Protein AF-A0A2R4FSY0-F1 (afdb_monomer_lite)

pLDDT: mean 80.64, std 17.47, range [39.16, 98.25]

Structure (mmCIF, N/CA/C/O backbone):
data_AF-A0A2R4FSY0-F1
#
_entry.id   AF-A0A2R4FSY0-F1
#
loop_
_atom_site.group_PDB
_atom_site.id
_atom_site.type_symbol
_atom_site.label_atom_id
_atom_site.label_alt_id
_atom_site.label_comp_id
_atom_site.label_asym_id
_atom_site.label_entity_id
_atom_site.label_seq_id
_atom_site.pdbx_PDB_ins_code
_atom_site.Cartn_x
_atom_site.Cartn_y
_atom_site.Cartn_z
_atom_site.occupancy
_atom_site.B_iso_or_equiv
_atom_site.auth_seq_id
_atom_site.auth_comp_id
_atom_site.auth_asym_id
_atom_site.auth_atom_id
_atom_site.pdbx_PDB_model_num
ATOM 1 N N . MET A 1 1 ? -9.316 -20.403 19.868 1.00 51.50 1 MET A N 1
ATOM 2 C CA . MET A 1 1 ? -9.671 -18.994 20.136 1.00 51.50 1 MET A CA 1
ATOM 3 C C . MET A 1 1 ? -9.634 -18.260 18.802 1.00 51.50 1 MET A C 1
ATOM 5 O O . MET A 1 1 ? -8.550 -18.055 18.275 1.00 51.50 1 MET A O 1
ATOM 9 N N . GLU A 1 2 ? -10.788 -17.990 18.186 1.00 66.62 2 GLU A N 1
ATOM 10 C CA . GLU A 1 2 ? -10.846 -17.254 16.913 1.00 66.62 2 GLU A CA 1
ATOM 11 C C . GLU A 1 2 ? -10.572 -15.769 17.168 1.00 66.62 2 GLU A C 1
ATOM 13 O O . GLU A 1 2 ? -11.320 -15.108 17.889 1.00 66.62 2 GLU A O 1
ATOM 18 N N . LEU A 1 3 ? -9.510 -15.226 16.573 1.00 72.50 3 LEU A N 1
ATOM 19 C CA . LEU A 1 3 ? -9.280 -13.784 16.545 1.00 72.50 3 LEU A CA 1
ATOM 20 C C . LEU A 1 3 ? -10.263 -13.151 15.556 1.00 72.50 3 LEU A C 1
ATOM 22 O O . LEU A 1 3 ? -10.005 -13.094 14.354 1.00 72.50 3 LEU A O 1
ATOM 26 N N . ARG A 1 4 ? -11.405 -12.678 16.059 1.00 86.44 4 ARG A N 1
ATOM 27 C CA . ARG A 1 4 ? -12.353 -11.897 15.259 1.00 86.44 4 ARG A CA 1
ATOM 28 C C . ARG A 1 4 ? -11.906 -10.444 15.232 1.00 86.44 4 ARG A C 1
ATOM 30 O O . ARG A 1 4 ? -11.964 -9.747 16.241 1.00 86.44 4 ARG A O 1
ATOM 37 N N . LEU A 1 5 ? -11.444 -10.001 14.068 1.00 89.19 5 LEU A N 1
ATOM 38 C CA . LEU A 1 5 ? -11.130 -8.596 13.840 1.00 89.19 5 LEU A CA 1
ATOM 39 C C . LEU A 1 5 ? -12.424 -7.780 13.818 1.00 89.19 5 LEU A C 1
ATOM 41 O O . LEU A 1 5 ? -13.391 -8.147 13.150 1.00 89.19 5 LEU A O 1
ATOM 45 N N . THR A 1 6 ? -12.431 -6.645 14.511 1.00 94.50 6 THR A N 1
ATOM 46 C CA . THR A 1 6 ? -13.508 -5.663 14.360 1.00 94.50 6 THR A CA 1
ATOM 47 C C . THR A 1 6 ? -13.439 -5.015 12.971 1.00 94.50 6 THR A C 1
ATOM 49 O O . THR A 1 6 ? -12.356 -4.941 12.380 1.00 94.50 6 THR A O 1
ATOM 52 N N . PRO A 1 7 ? -14.545 -4.463 12.442 1.00 93.50 7 PRO A N 1
ATOM 53 C CA . PRO A 1 7 ? -14.526 -3.762 11.156 1.00 93.50 7 PRO A CA 1
ATOM 54 C C . PRO A 1 7 ? -13.479 -2.639 11.082 1.00 93.50 7 PRO A C 1
ATOM 56 O O . PRO A 1 7 ? -12.833 -2.450 10.052 1.00 93.50 7 PRO A O 1
ATOM 59 N N . VAL A 1 8 ? -13.244 -1.927 12.191 1.00 92.69 8 VAL A N 1
ATOM 60 C CA . VAL A 1 8 ? -12.203 -0.890 12.280 1.00 92.69 8 VAL A CA 1
ATOM 61 C C . VAL A 1 8 ? -10.803 -1.496 12.179 1.00 92.69 8 VAL A C 1
ATOM 63 O O . VAL A 1 8 ? -9.956 -0.955 11.471 1.00 92.69 8 VAL A O 1
ATOM 66 N N . GLN A 1 9 ? -10.554 -2.628 12.840 1.00 93.75 9 GLN A N 1
ATOM 67 C CA . GLN A 1 9 ? -9.272 -3.329 12.739 1.00 93.75 9 GLN A CA 1
ATOM 68 C C . GLN A 1 9 ? -9.025 -3.845 11.317 1.00 93.75 9 GLN A C 1
ATOM 70 O O . GLN A 1 9 ? -7.916 -3.689 10.805 1.00 93.75 9 GLN A O 1
ATOM 75 N N . VAL A 1 10 ? -10.056 -4.381 10.653 1.00 94.50 10 VAL A N 1
ATOM 76 C CA . VAL A 1 10 ? -9.986 -4.774 9.237 1.00 94.50 10 VAL A CA 1
ATOM 77 C C . VAL A 1 10 ? -9.660 -3.562 8.364 1.00 94.50 10 VAL A C 1
ATOM 79 O O . VAL A 1 10 ? -8.681 -3.600 7.622 1.00 94.50 10 VAL A O 1
ATOM 82 N N . ARG A 1 11 ? -10.399 -2.452 8.500 1.00 93.62 11 ARG A N 1
ATOM 83 C CA . ARG A 1 11 ? -10.162 -1.216 7.732 1.00 93.62 11 ARG A CA 1
ATOM 84 C C . ARG A 1 11 ? -8.739 -0.688 7.913 1.00 93.62 11 ARG A C 1
ATOM 86 O O . ARG A 1 11 ? -8.084 -0.357 6.927 1.00 93.62 11 ARG A O 1
ATOM 93 N N . ASN A 1 12 ? -8.248 -0.627 9.150 1.00 94.25 12 ASN A N 1
A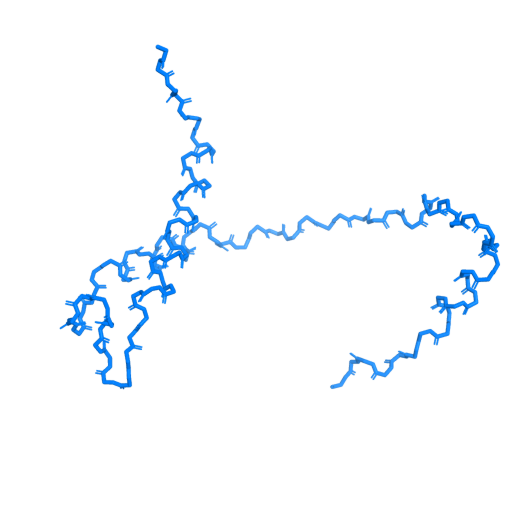TOM 94 C CA . ASN A 1 12 ? -6.895 -0.154 9.446 1.00 94.25 12 ASN A CA 1
ATOM 95 C C . ASN A 1 12 ? -5.838 -1.063 8.816 1.00 94.25 12 ASN A C 1
ATOM 97 O O . ASN A 1 12 ? -4.882 -0.576 8.215 1.00 94.25 12 ASN A O 1
ATOM 101 N N . ARG A 1 13 ? -6.030 -2.382 8.895 1.00 95.88 13 ARG A N 1
ATOM 102 C CA . ARG A 1 13 ? -5.114 -3.339 8.273 1.00 95.88 13 ARG A CA 1
ATOM 103 C C . ARG A 1 13 ? -5.120 -3.225 6.750 1.00 95.88 13 ARG A C 1
ATOM 105 O O . ARG A 1 13 ? -4.049 -3.228 6.156 1.00 95.88 13 ARG A O 1
ATOM 112 N N . LEU A 1 14 ? -6.286 -3.038 6.134 1.00 96.38 14 LEU A N 1
ATOM 113 C CA . LEU A 1 14 ? -6.407 -2.803 4.694 1.00 96.38 14 LEU A CA 1
ATOM 114 C C . LEU A 1 14 ? -5.712 -1.507 4.253 1.00 96.38 14 LEU A C 1
ATOM 116 O O . LEU A 1 14 ? -5.047 -1.511 3.224 1.00 96.38 14 LEU A O 1
ATOM 120 N N . ILE A 1 15 ? -5.789 -0.422 5.036 1.00 96.62 15 ILE A N 1
ATOM 121 C CA . ILE A 1 15 ? -5.049 0.826 4.753 1.00 96.62 15 ILE A CA 1
ATOM 122 C C . ILE A 1 15 ? -3.539 0.574 4.747 1.00 96.62 15 ILE A C 1
ATOM 124 O O . ILE A 1 15 ? -2.846 0.994 3.822 1.00 96.62 15 ILE A O 1
ATOM 128 N N . LEU A 1 16 ? -3.027 -0.135 5.755 1.00 97.31 16 LEU A N 1
ATOM 129 C CA . LEU A 1 16 ? -1.599 -0.447 5.846 1.00 97.31 16 LEU A CA 1
ATOM 130 C C . LEU A 1 16 ? -1.133 -1.327 4.682 1.00 97.31 16 LEU A C 1
ATOM 132 O O . LEU A 1 16 ? -0.099 -1.047 4.079 1.00 97.31 16 LEU A O 1
ATOM 136 N N . VAL A 1 17 ? -1.914 -2.353 4.336 1.00 98.00 17 VAL A N 1
ATOM 137 C CA . VAL A 1 17 ? -1.624 -3.231 3.194 1.00 98.00 17 VAL A CA 1
ATOM 138 C C . VAL A 1 17 ? -1.654 -2.449 1.882 1.00 98.00 17 VAL A C 1
ATOM 140 O O . VAL A 1 17 ? -0.725 -2.571 1.093 1.00 98.00 17 VAL A O 1
ATOM 143 N N . ALA A 1 18 ? -2.657 -1.597 1.659 1.00 98.06 18 ALA 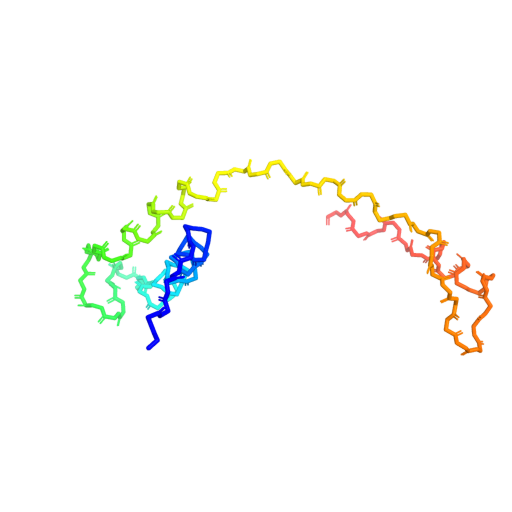A N 1
ATOM 144 C CA . ALA A 1 18 ? -2.747 -0.799 0.440 1.00 98.06 18 ALA A CA 1
ATOM 145 C C . ALA A 1 18 ? -1.555 0.160 0.292 1.00 98.06 18 ALA A C 1
ATOM 147 O O . ALA A 1 18 ? -0.954 0.230 -0.777 1.00 98.06 18 ALA A O 1
ATOM 148 N N . ARG A 1 19 ? -1.141 0.839 1.371 1.00 98.00 19 ARG A N 1
ATOM 149 C CA . ARG A 1 19 ? 0.070 1.682 1.363 1.00 98.00 19 ARG A CA 1
ATOM 150 C C . ARG A 1 19 ? 1.323 0.880 1.033 1.00 98.00 19 ARG A C 1
ATOM 152 O O . ARG A 1 19 ? 2.154 1.341 0.254 1.00 98.00 19 ARG A O 1
ATOM 159 N N . ARG A 1 20 ? 1.444 -0.326 1.593 1.00 98.25 20 ARG A N 1
ATOM 160 C CA . ARG A 1 20 ? 2.568 -1.217 1.306 1.00 98.25 20 ARG A CA 1
ATOM 161 C C . ARG A 1 20 ? 2.594 -1.634 -0.163 1.00 98.25 20 ARG A C 1
ATOM 163 O O . ARG A 1 20 ? 3.637 -1.518 -0.791 1.00 98.25 20 ARG A O 1
ATOM 170 N N . ILE A 1 21 ? 1.445 -2.019 -0.721 1.00 98.06 21 ILE A N 1
ATOM 171 C CA . ILE A 1 21 ? 1.314 -2.350 -2.145 1.00 98.06 21 ILE A CA 1
ATOM 172 C C . ILE A 1 21 ? 1.724 -1.157 -3.011 1.00 98.06 21 ILE A C 1
ATOM 174 O O . ILE A 1 21 ? 2.497 -1.337 -3.940 1.00 98.06 21 ILE A O 1
ATOM 178 N N . VAL A 1 22 ? 1.274 0.064 -2.702 1.00 97.69 22 VAL A N 1
ATOM 179 C CA . VAL A 1 22 ? 1.668 1.259 -3.472 1.00 97.69 22 VAL A CA 1
ATOM 180 C C . VAL A 1 22 ? 3.181 1.479 -3.458 1.00 97.69 22 VAL A C 1
ATOM 182 O O . VAL A 1 22 ? 3.749 1.798 -4.500 1.00 97.69 22 VAL A O 1
ATOM 185 N N . ALA A 1 23 ? 3.827 1.302 -2.305 1.00 96.69 23 ALA A N 1
ATOM 186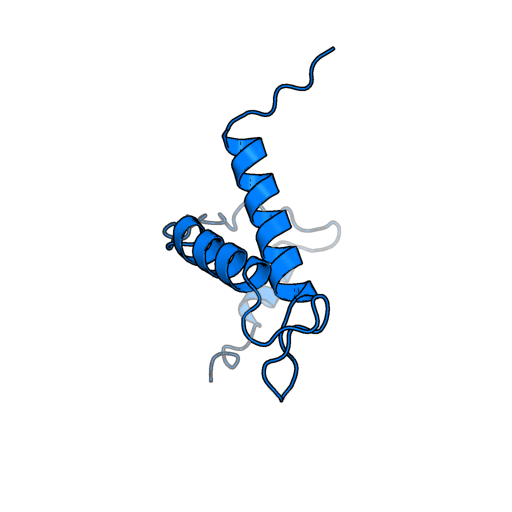 C CA . ALA A 1 23 ? 5.271 1.469 -2.178 1.00 96.69 23 ALA A CA 1
ATOM 187 C C . ALA A 1 23 ? 6.048 0.382 -2.939 1.00 96.69 23 ALA A C 1
ATOM 189 O O . ALA A 1 23 ? 6.945 0.692 -3.726 1.00 96.69 23 ALA A O 1
ATOM 190 N N . ASP A 1 24 ? 5.678 -0.881 -2.733 1.00 97.19 24 ASP A N 1
ATOM 191 C CA . ASP A 1 24 ? 6.397 -2.022 -3.297 1.00 97.19 24 ASP A CA 1
ATOM 192 C C . ASP A 1 24 ? 6.158 -2.118 -4.816 1.00 97.19 24 ASP A C 1
ATOM 194 O O . ASP A 1 24 ? 7.099 -2.306 -5.582 1.00 97.19 24 ASP A O 1
ATOM 198 N N . HIS A 1 25 ? 4.922 -1.902 -5.280 1.00 97.62 25 HIS A N 1
ATOM 199 C CA . HIS A 1 25 ? 4.533 -2.061 -6.686 1.00 97.62 25 HIS A CA 1
ATOM 200 C C . HIS A 1 25 ? 4.740 -0.809 -7.545 1.00 97.62 25 HIS A C 1
ATOM 202 O O . HIS A 1 25 ? 4.330 -0.819 -8.706 1.00 97.62 25 HIS A O 1
ATOM 208 N N . ALA A 1 26 ? 5.348 0.258 -7.016 1.00 93.75 26 ALA A N 1
ATOM 209 C CA . ALA A 1 26 ? 5.597 1.479 -7.778 1.00 93.75 26 ALA A CA 1
ATOM 210 C C . ALA A 1 26 ? 6.317 1.171 -9.102 1.00 93.75 26 ALA A C 1
ATOM 212 O O . ALA A 1 26 ? 7.329 0.459 -9.110 1.00 93.75 26 ALA A O 1
ATOM 213 N N . SER A 1 27 ? 5.759 1.698 -10.194 1.00 93.19 27 SER A N 1
ATOM 214 C CA . SER A 1 27 ? 6.290 1.520 -11.543 1.00 93.19 27 SER A CA 1
ATOM 215 C C . SER A 1 27 ? 7.682 2.133 -11.700 1.00 93.19 27 SER A C 1
ATOM 217 O O . SER A 1 27 ? 8.014 3.107 -11.022 1.00 93.19 27 SER A O 1
ATOM 219 N N . ASP A 1 28 ? 8.479 1.556 -12.593 1.00 92.38 28 ASP A N 1
ATOM 220 C CA . ASP A 1 28 ? 9.715 2.152 -13.098 1.00 92.38 28 ASP A CA 1
ATOM 221 C C . ASP A 1 28 ? 9.442 3.286 -14.107 1.00 92.38 28 ASP A C 1
ATOM 223 O O . ASP A 1 28 ? 8.303 3.743 -14.266 1.00 92.38 28 ASP A O 1
ATOM 227 N N . ALA A 1 29 ? 10.503 3.783 -14.749 1.00 91.62 29 ALA A N 1
ATOM 228 C CA . ALA A 1 29 ? 10.423 4.886 -15.704 1.00 91.62 29 ALA A CA 1
ATOM 229 C C . ALA A 1 29 ? 9.593 4.523 -16.948 1.00 91.62 29 ALA A C 1
ATOM 231 O O . ALA A 1 29 ? 8.975 5.392 -17.561 1.00 91.62 29 ALA A O 1
ATOM 232 N N . GLU A 1 30 ? 9.528 3.236 -17.277 1.00 92.31 30 GLU A N 1
ATOM 233 C CA . GLU A 1 30 ? 8.797 2.661 -18.400 1.00 92.31 30 GLU A CA 1
ATOM 234 C C . GLU A 1 30 ? 7.333 2.345 -18.044 1.00 92.31 30 GLU A C 1
ATOM 236 O O . GLU A 1 30 ? 6.551 1.922 -18.898 1.00 92.31 30 GLU A O 1
ATOM 241 N N . GLY A 1 31 ? 6.932 2.567 -16.789 1.00 90.00 31 GLY A N 1
ATOM 242 C CA . GLY A 1 31 ? 5.580 2.304 -16.306 1.00 90.00 31 GLY A CA 1
ATOM 243 C C . GLY A 1 31 ? 5.345 0.855 -15.871 1.00 90.00 31 GLY A C 1
ATOM 244 O O . GLY A 1 31 ? 4.241 0.527 -15.427 1.00 90.00 31 GLY A O 1
ATOM 245 N N . ILE A 1 32 ? 6.362 -0.005 -15.922 1.00 95.38 32 ILE A N 1
ATOM 246 C CA . ILE A 1 32 ? 6.283 -1.415 -15.548 1.00 95.38 32 ILE A CA 1
ATOM 247 C C . ILE A 1 32 ? 6.386 -1.538 -14.027 1.00 95.38 32 ILE A C 1
ATOM 249 O O . ILE A 1 32 ? 7.249 -0.964 -13.368 1.00 95.38 32 ILE A O 1
ATOM 253 N N . CYS A 1 33 ? 5.477 -2.300 -13.424 1.00 97.00 33 CYS A N 1
ATOM 254 C CA . CYS A 1 33 ? 5.539 -2.579 -11.995 1.00 97.00 33 CYS A CA 1
ATOM 255 C C . CYS A 1 33 ? 6.796 -3.385 -11.648 1.00 97.00 33 CYS A C 1
ATOM 257 O O . CYS A 1 33 ? 6.965 -4.502 -12.133 1.00 97.00 33 CYS A O 1
ATOM 259 N N . ARG A 1 34 ? 7.609 -2.880 -10.715 1.00 9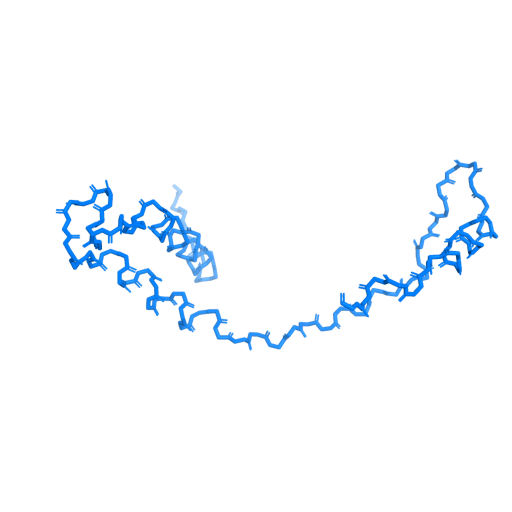3.62 34 ARG A N 1
ATOM 260 C CA . ARG A 1 34 ? 8.873 -3.520 -10.306 1.00 93.62 34 ARG A CA 1
ATOM 261 C C . ARG A 1 34 ? 8.716 -4.885 -9.621 1.00 93.62 34 ARG A C 1
ATOM 263 O O . ARG A 1 34 ? 9.678 -5.638 -9.555 1.00 93.62 34 ARG A O 1
ATOM 270 N N . ILE A 1 35 ? 7.525 -5.203 -9.108 1.00 96.56 35 ILE A N 1
ATOM 271 C CA . ILE A 1 35 ? 7.231 -6.483 -8.434 1.00 96.56 35 ILE A CA 1
ATOM 272 C C . ILE A 1 35 ? 6.560 -7.478 -9.380 1.00 96.56 35 ILE A C 1
ATOM 274 O O . ILE A 1 35 ? 6.904 -8.655 -9.385 1.00 96.56 35 ILE A O 1
ATOM 278 N N . CYS A 1 36 ? 5.587 -7.021 -10.170 1.00 96.31 36 CYS A N 1
ATOM 279 C CA . CYS A 1 36 ? 4.792 -7.898 -11.030 1.00 96.31 36 CYS A CA 1
ATOM 280 C C . CYS A 1 36 ? 5.334 -8.014 -12.462 1.00 96.31 36 CYS A C 1
ATOM 282 O O . CYS A 1 36 ? 4.939 -8.935 -13.166 1.00 96.31 36 CYS A O 1
ATOM 284 N N . GLY A 1 37 ? 6.174 -7.076 -12.914 1.00 96.38 37 GLY A N 1
ATOM 285 C CA . GLY A 1 37 ? 6.712 -7.050 -14.278 1.00 96.38 37 GLY A CA 1
ATOM 286 C C . GLY A 1 37 ? 5.687 -6.700 -15.364 1.00 96.38 37 GLY A C 1
ATOM 287 O O . GLY A 1 37 ? 5.876 -7.071 -16.517 1.00 96.38 37 GLY A O 1
ATOM 288 N N . VAL A 1 38 ? 4.588 -6.015 -15.020 1.00 96.56 38 VAL A N 1
ATOM 289 C CA . VAL A 1 38 ? 3.496 -5.678 -15.959 1.00 96.56 38 VAL A CA 1
ATOM 290 C C . VAL A 1 38 ? 3.221 -4.173 -16.020 1.00 96.56 38 VAL A C 1
ATOM 292 O O . VAL A 1 38 ? 3.324 -3.483 -15.005 1.00 96.56 38 VAL A O 1
ATOM 295 N N . LEU A 1 39 ? 2.808 -3.682 -17.195 1.00 93.44 39 LEU A N 1
ATOM 296 C CA . LEU A 1 39 ? 2.438 -2.275 -17.451 1.00 93.44 39 LEU A CA 1
ATOM 297 C C . LEU A 1 39 ? 1.157 -1.830 -16.723 1.00 93.44 39 LEU A C 1
ATOM 299 O O . LEU A 1 39 ? 1.003 -0.668 -16.357 1.00 93.44 39 LEU A O 1
ATOM 303 N N . HIS A 1 40 ? 0.222 -2.752 -16.492 1.00 89.44 40 HIS A N 1
ATOM 304 C CA . HIS A 1 40 ? -1.068 -2.466 -15.859 1.00 89.44 40 HIS A CA 1
ATOM 305 C C . HIS A 1 40 ? -1.231 -3.302 -14.594 1.00 89.44 40 HIS A C 1
ATOM 307 O O . HIS A 1 40 ? -2.009 -4.249 -14.539 1.00 89.44 40 HIS A O 1
ATOM 313 N N . CYS A 1 41 ? -0.446 -2.977 -13.565 1.00 96.50 41 CYS A N 1
ATOM 314 C CA . CYS A 1 41 ? -0.498 -3.701 -12.300 1.00 96.50 41 CYS A CA 1
ATOM 315 C C . CYS A 1 41 ? -1.837 -3.470 -11.586 1.00 96.50 41 CYS A C 1
ATOM 317 O O . CYS A 1 41 ? -2.061 -2.428 -10.965 1.00 96.50 41 CYS A O 1
ATOM 319 N N . GLU A 1 42 ? -2.707 -4.477 -11.636 1.00 96.56 42 GLU A N 1
ATOM 320 C CA . GLU A 1 42 ? -4.015 -4.453 -10.979 1.00 96.56 42 GLU A CA 1
ATOM 321 C C . GLU A 1 42 ? -3.899 -4.259 -9.466 1.00 96.56 42 GLU A C 1
ATOM 323 O O . GLU A 1 42 ? -4.686 -3.519 -8.883 1.00 96.56 42 GLU A O 1
ATOM 328 N N . ALA A 1 43 ? -2.882 -4.847 -8.827 1.00 96.25 43 ALA A N 1
ATOM 329 C CA . ALA A 1 43 ? -2.641 -4.668 -7.397 1.00 96.25 43 ALA A CA 1
ATOM 330 C C . ALA A 1 43 ? -2.366 -3.195 -7.050 1.00 96.25 43 ALA A C 1
ATOM 332 O O . ALA A 1 43 ? -2.967 -2.650 -6.120 1.00 96.25 43 ALA A O 1
ATOM 333 N N . LEU A 1 44 ? -1.511 -2.526 -7.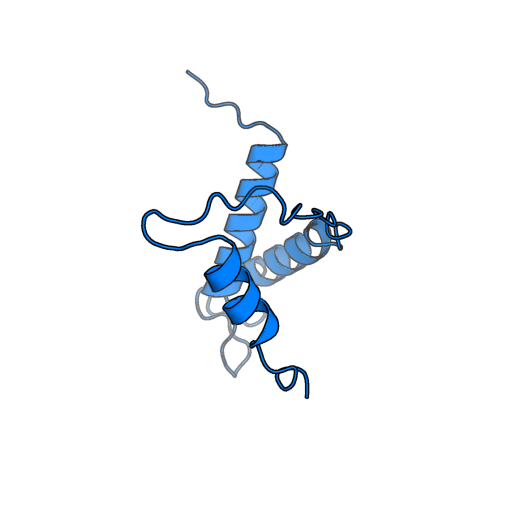833 1.00 97.31 44 LEU A N 1
ATOM 334 C CA . LEU A 1 44 ? -1.224 -1.102 -7.670 1.00 97.31 44 LEU A CA 1
ATOM 335 C C . LEU A 1 44 ? -2.476 -0.251 -7.923 1.00 97.31 44 LEU A C 1
ATOM 337 O O . LEU A 1 44 ? -2.766 0.662 -7.147 1.00 97.31 44 LEU A O 1
ATOM 341 N N . ALA A 1 45 ? -3.230 -0.558 -8.981 1.00 96.69 45 ALA A N 1
ATOM 342 C CA . ALA A 1 45 ? -4.465 0.146 -9.317 1.00 96.69 45 ALA A CA 1
ATOM 343 C C . ALA A 1 45 ? -5.522 0.005 -8.207 1.00 96.69 45 ALA A C 1
ATOM 345 O O . ALA A 1 45 ? -6.094 1.003 -7.762 1.00 96.69 45 ALA A O 1
ATOM 346 N N . ALA A 1 46 ? -5.731 -1.211 -7.700 1.00 97.62 46 ALA A N 1
ATOM 347 C CA . ALA A 1 46 ? -6.666 -1.501 -6.620 1.00 97.62 46 ALA A CA 1
ATOM 348 C C . ALA A 1 46 ? -6.267 -0.796 -5.316 1.00 97.62 46 ALA A C 1
ATOM 350 O O . ALA A 1 46 ? -7.114 -0.184 -4.666 1.00 97.62 46 ALA A O 1
ATOM 351 N N . ALA A 1 47 ? -4.981 -0.821 -4.953 1.00 97.75 47 ALA A N 1
ATOM 352 C CA . ALA A 1 47 ? -4.486 -0.160 -3.750 1.00 97.75 47 ALA A CA 1
ATOM 353 C C . ALA A 1 47 ? -4.660 1.364 -3.813 1.00 97.75 47 ALA A C 1
ATOM 355 O O . ALA A 1 47 ? -5.167 1.963 -2.862 1.00 97.75 47 ALA A O 1
ATOM 356 N N . ARG A 1 48 ? -4.320 1.989 -4.949 1.00 96.56 48 ARG A N 1
ATOM 357 C CA . ARG A 1 48 ? -4.560 3.423 -5.182 1.00 96.56 48 ARG A CA 1
ATOM 358 C C . ARG A 1 48 ? -6.047 3.764 -5.105 1.00 96.56 48 ARG A C 1
ATOM 360 O O . ARG A 1 48 ? -6.419 4.700 -4.405 1.00 96.56 48 ARG A O 1
ATOM 367 N N . GLY A 1 49 ? -6.898 2.980 -5.769 1.00 96.56 49 GLY A N 1
ATOM 368 C CA . GLY A 1 49 ? -8.347 3.181 -5.756 1.00 96.56 49 GLY A CA 1
ATOM 369 C C . GLY A 1 49 ? -8.978 2.988 -4.373 1.00 96.56 49 GLY A C 1
ATOM 370 O O . GLY A 1 49 ? -9.935 3.680 -4.031 1.00 96.56 49 GLY A O 1
ATOM 371 N N . TYR A 1 50 ? -8.447 2.075 -3.558 1.00 96.44 50 TYR A N 1
ATOM 372 C CA . TYR A 1 50 ? -8.868 1.917 -2.169 1.00 96.44 50 TYR A CA 1
ATOM 373 C C . TYR A 1 50 ? -8.460 3.127 -1.323 1.00 96.44 50 TYR A C 1
ATOM 375 O O . TYR A 1 50 ? -9.323 3.711 -0.670 1.00 96.44 50 TYR A O 1
ATOM 383 N N . LEU A 1 51 ? -7.184 3.536 -1.366 1.00 96.12 51 LEU A N 1
ATOM 384 C CA . LEU A 1 51 ? -6.680 4.688 -0.605 1.00 96.12 51 LEU A CA 1
ATOM 385 C C . LEU A 1 51 ? -7.430 5.972 -0.955 1.00 96.12 51 LEU A C 1
ATOM 387 O O . LEU A 1 51 ? -7.898 6.650 -0.047 1.00 96.12 51 LEU A O 1
ATOM 391 N N . ALA A 1 52 ? -7.662 6.232 -2.244 1.00 94.69 52 ALA A N 1
ATOM 392 C CA . ALA A 1 52 ? -8.434 7.387 -2.697 1.00 94.69 52 ALA A CA 1
ATOM 393 C C . ALA A 1 52 ? -9.835 7.459 -2.061 1.00 94.69 52 ALA A C 1
ATOM 395 O O . ALA A 1 52 ? -10.301 8.544 -1.736 1.00 94.69 52 ALA A O 1
ATOM 396 N N . ARG A 1 53 ? -10.490 6.312 -1.832 1.00 92.69 53 ARG A N 1
ATOM 397 C CA . ARG A 1 53 ? -11.819 6.247 -1.200 1.00 92.69 53 ARG A CA 1
ATOM 398 C C . ARG A 1 53 ? -11.786 6.362 0.322 1.00 92.69 53 ARG A C 1
ATOM 400 O O . ARG A 1 53 ? -12.752 6.822 0.918 1.00 92.69 53 ARG A O 1
ATOM 407 N N . VAL A 1 54 ? -10.732 5.881 0.984 1.00 91.12 54 VAL A N 1
ATOM 408 C CA . VAL A 1 54 ? -10.684 5.823 2.462 1.00 91.12 54 VAL A CA 1
ATOM 409 C C . VAL A 1 54 ? -9.914 6.969 3.108 1.00 91.12 54 VAL A C 1
ATOM 411 O O . VAL A 1 54 ? -10.075 7.182 4.315 1.00 91.12 54 VAL A O 1
ATOM 414 N N . GLU A 1 55 ? -9.086 7.664 2.331 1.00 84.38 55 GLU A N 1
ATOM 415 C CA . GLU A 1 55 ? -8.349 8.869 2.719 1.00 84.38 55 GLU A CA 1
ATOM 416 C C . GLU A 1 55 ? -9.068 10.159 2.301 1.00 84.38 55 GLU A C 1
ATOM 418 O O . GLU A 1 55 ? -8.528 11.237 2.547 1.00 84.38 55 GLU A O 1
ATOM 423 N N . GLU A 1 56 ? -10.294 10.074 1.752 1.00 70.69 56 GLU A N 1
ATOM 424 C CA . GLU A 1 56 ? -11.180 11.239 1.633 1.00 70.69 56 GLU A CA 1
ATOM 425 C C . GLU A 1 56 ? -11.133 12.042 2.940 1.00 70.69 56 GLU A C 1
ATOM 427 O O . GLU A 1 56 ? -11.207 11.446 4.027 1.00 70.69 56 GLU A O 1
ATOM 432 N N . PRO A 1 57 ? -10.930 13.368 2.858 1.00 60.34 57 PRO A N 1
ATOM 433 C CA . PRO A 1 57 ? -10.423 14.147 3.968 1.00 60.34 57 PRO A CA 1
ATOM 434 C C . PRO A 1 57 ? -11.384 14.052 5.145 1.00 60.34 57 PRO A C 1
ATOM 436 O O . PRO A 1 57 ? -12.415 14.724 5.212 1.00 60.34 57 PRO A O 1
ATOM 439 N N . ARG A 1 58 ? -10.999 13.250 6.142 1.00 57.66 58 ARG A N 1
ATOM 440 C CA . ARG A 1 58 ? -11.434 13.510 7.507 1.00 57.66 58 ARG A CA 1
ATOM 441 C C . ARG A 1 58 ? -11.006 14.940 7.767 1.00 57.66 58 ARG A C 1
ATOM 443 O O . ARG A 1 58 ? -9.807 15.217 7.714 1.00 57.66 58 ARG A O 1
ATOM 450 N N . ARG A 1 59 ? -11.973 15.839 8.005 1.00 58.56 59 ARG A N 1
ATOM 451 C CA . ARG A 1 59 ? -11.660 17.173 8.525 1.00 58.56 59 ARG A CA 1
ATOM 452 C C . ARG A 1 59 ? -10.636 16.950 9.631 1.00 58.56 59 ARG A C 1
ATOM 454 O O . ARG A 1 59 ? -10.926 16.115 10.499 1.00 58.56 59 ARG A O 1
ATOM 461 N N . PRO A 1 60 ? -9.446 17.572 9.558 1.00 59.84 60 PRO A N 1
ATOM 462 C CA . PRO A 1 60 ? -8.481 17.427 10.625 1.00 59.84 60 PRO A CA 1
ATOM 463 C C . PRO A 1 60 ? -9.249 17.718 11.905 1.00 59.84 60 PRO A C 1
ATOM 465 O O . PRO A 1 60 ? -9.912 18.752 12.015 1.00 59.84 60 PRO A O 1
ATOM 468 N N . MET A 1 61 ? -9.267 16.751 12.824 1.00 56.50 61 MET A N 1
ATOM 469 C CA . MET A 1 61 ? -9.672 17.080 14.174 1.00 56.50 61 MET A CA 1
ATOM 470 C C . MET A 1 61 ? -8.691 18.162 14.586 1.00 56.50 61 MET A C 1
ATOM 472 O O . MET A 1 61 ? -7.501 17.885 14.730 1.00 56.50 61 MET A O 1
ATOM 476 N N . VAL A 1 62 ? -9.172 19.399 14.677 1.00 62.41 62 VAL A N 1
ATOM 477 C CA . VAL A 1 62 ? -8.422 20.481 15.296 1.00 62.41 62 VAL A CA 1
ATOM 478 C C . VAL A 1 62 ? -8.354 20.092 16.764 1.00 62.41 62 VAL A C 1
ATOM 480 O O . VAL A 1 62 ? -9.246 20.385 17.553 1.00 62.41 62 VAL A O 1
ATOM 483 N N . VAL A 1 63 ? -7.349 19.290 17.101 1.00 60.38 63 VAL A N 1
ATOM 484 C CA . VAL A 1 63 ? -6.981 19.032 18.482 1.00 60.38 63 VAL A CA 1
ATOM 485 C C . VAL A 1 63 ? -6.337 20.317 18.955 1.00 60.38 63 VAL A C 1
ATOM 487 O O . VAL A 1 63 ? -5.198 20.626 18.608 1.00 60.38 63 VAL A O 1
ATOM 490 N N . GLU A 1 64 ? -7.105 21.100 19.699 1.00 56.56 64 GLU A N 1
ATOM 491 C CA . GLU A 1 64 ? -6.583 22.246 20.415 1.00 56.56 64 GLU A CA 1
ATOM 492 C C . GLU A 1 64 ? -5.653 21.696 21.505 1.00 56.56 64 GLU A C 1
ATOM 494 O O . GLU A 1 64 ? -6.083 21.260 22.573 1.00 56.56 64 GLU A O 1
ATOM 499 N N . ILE A 1 65 ? -4.355 21.613 21.199 1.00 61.25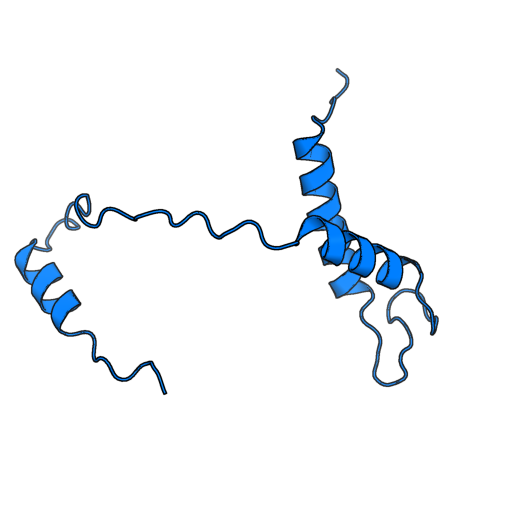 65 ILE A N 1
ATOM 500 C CA . ILE A 1 65 ? -3.344 21.263 22.193 1.00 61.25 65 ILE A CA 1
ATOM 501 C C . ILE A 1 65 ? -3.308 22.439 23.164 1.00 61.25 65 ILE A C 1
ATOM 503 O O . ILE A 1 65 ? -2.643 23.448 22.919 1.00 61.25 65 ILE A O 1
ATOM 507 N N . HIS A 1 66 ? -4.060 22.342 24.259 1.00 51.06 66 HIS A N 1
ATOM 508 C CA . HIS A 1 66 ? -4.007 23.337 25.316 1.00 51.06 66 HIS A CA 1
ATOM 509 C C . HIS A 1 66 ? -2.571 23.388 25.861 1.00 51.06 66 HIS A C 1
ATOM 511 O O . HIS A 1 66 ? -2.164 22.552 26.665 1.00 51.06 66 HIS A O 1
ATOM 517 N N . ARG A 1 67 ? -1.810 24.416 25.454 1.00 55.38 67 ARG A N 1
ATOM 518 C CA . ARG A 1 67 ? -0.434 24.750 25.891 1.00 55.38 67 ARG A CA 1
ATOM 519 C C . ARG A 1 67 ? -0.261 24.903 27.418 1.00 55.38 67 ARG A C 1
ATOM 521 O O . ARG A 1 67 ? 0.814 25.262 27.882 1.00 55.38 67 ARG A O 1
ATOM 528 N N . ARG A 1 68 ? -1.307 24.673 28.217 1.00 50.66 68 ARG A N 1
ATOM 529 C CA . ARG A 1 68 ? -1.357 24.935 29.662 1.00 50.66 68 ARG A CA 1
ATOM 530 C C . ARG A 1 68 ? -0.806 23.815 30.547 1.00 50.66 68 ARG A C 1
ATOM 532 O O . ARG A 1 68 ? -0.704 24.035 31.745 1.00 50.66 68 ARG A O 1
ATOM 539 N N . ALA A 1 69 ? -0.434 22.658 29.999 1.00 48.88 69 ALA A N 1
ATOM 540 C CA . ALA A 1 69 ? 0.035 21.522 30.803 1.00 48.88 69 ALA A CA 1
ATOM 541 C C . ALA A 1 69 ? 1.510 21.145 30.581 1.00 48.88 69 ALA A C 1
ATOM 543 O O . ALA A 1 69 ? 1.914 20.033 30.911 1.00 48.88 69 ALA A O 1
ATOM 544 N N . ALA A 1 70 ? 2.336 22.045 30.043 1.00 57.84 70 ALA A N 1
ATOM 545 C CA . ALA A 1 70 ? 3.780 21.846 30.099 1.00 57.84 70 ALA A CA 1
ATOM 546 C C . ALA A 1 70 ? 4.254 22.126 31.534 1.00 57.84 70 ALA A C 1
ATOM 548 O O . ALA A 1 70 ? 4.578 23.262 31.880 1.00 57.84 70 ALA A O 1
ATOM 549 N N . VAL A 1 71 ? 4.268 21.097 32.388 1.00 65.88 71 VAL A N 1
ATOM 550 C CA . VAL A 1 71 ? 5.129 21.120 33.577 1.00 65.88 71 VAL A CA 1
ATOM 551 C C . VAL A 1 71 ? 6.548 21.320 33.044 1.00 65.88 71 VAL A C 1
ATOM 553 O O . VAL A 1 71 ? 6.979 20.530 32.198 1.00 65.88 71 VAL A O 1
ATOM 556 N N . PRO A 1 72 ? 7.254 22.390 33.441 1.00 63.62 72 PRO A N 1
ATOM 557 C CA . PRO A 1 72 ? 8.585 22.616 32.921 1.00 63.62 72 PRO A CA 1
ATOM 558 C C . PRO A 1 72 ? 9.486 21.444 33.349 1.00 63.62 72 PRO A C 1
ATOM 560 O O . PRO A 1 72 ? 9.355 20.962 34.479 1.00 63.62 72 PRO A O 1
ATOM 563 N N . PRO A 1 73 ? 10.373 20.941 32.470 1.00 67.88 73 PRO A N 1
ATOM 564 C CA . PRO A 1 73 ? 11.328 19.913 32.855 1.00 67.88 73 PRO A CA 1
ATOM 565 C C . PRO A 1 73 ? 12.154 20.385 34.066 1.00 67.88 73 PRO A C 1
ATOM 567 O O . PRO A 1 73 ? 12.408 21.586 34.209 1.00 67.88 73 PRO A O 1
ATOM 570 N N . PRO A 1 74 ? 12.564 19.466 34.958 1.00 71.31 74 PRO A N 1
ATOM 571 C CA . PRO A 1 74 ? 13.295 19.819 36.170 1.00 71.31 74 PRO A CA 1
ATOM 572 C C . PRO A 1 74 ? 14.556 20.622 35.830 1.00 71.31 74 PRO A C 1
ATOM 574 O O . PRO A 1 74 ? 15.327 20.248 34.951 1.00 71.31 74 PRO A O 1
ATOM 577 N N . GLY A 1 75 ? 14.745 21.746 36.523 1.00 77.69 75 GLY A N 1
ATOM 578 C CA . GLY A 1 75 ? 15.842 22.686 36.271 1.00 77.69 75 GLY A CA 1
ATOM 579 C C . GLY A 1 75 ? 15.529 23.798 35.262 1.00 77.69 75 GLY A C 1
ATOM 580 O O . GLY A 1 75 ? 16.324 24.727 35.146 1.00 77.69 75 GLY A O 1
ATOM 581 N N . ILE A 1 76 ? 14.376 23.771 34.583 1.00 77.25 76 ILE A N 1
ATOM 582 C CA . ILE A 1 76 ? 13.924 24.862 33.708 1.00 77.25 76 ILE A CA 1
ATOM 583 C C . ILE A 1 76 ? 12.755 25.592 34.369 1.00 77.25 76 ILE A C 1
ATOM 585 O O . ILE A 1 76 ? 11.819 24.981 34.874 1.00 77.25 76 ILE A O 1
ATOM 589 N N . THR A 1 77 ? 12.794 26.923 34.388 1.00 80.81 77 THR A N 1
ATOM 590 C CA . THR A 1 77 ? 11.684 27.726 34.915 1.00 80.81 77 THR A CA 1
ATOM 591 C C . THR A 1 77 ? 10.648 27.992 33.825 1.00 80.81 77 THR A C 1
ATOM 593 O O . THR A 1 77 ? 10.977 28.087 32.641 1.00 80.81 77 THR A O 1
ATOM 596 N N . ALA A 1 78 ? 9.384 28.179 34.215 1.00 73.12 78 ALA A N 1
ATOM 597 C CA . ALA A 1 78 ? 8.324 28.567 33.280 1.00 73.12 78 ALA A CA 1
ATOM 598 C C . ALA A 1 78 ? 8.673 29.855 32.501 1.00 73.12 78 ALA A C 1
ATOM 600 O O . ALA A 1 78 ? 8.333 29.986 31.326 1.00 73.12 78 ALA A O 1
ATOM 601 N N . THR A 1 79 ? 9.408 30.779 33.129 1.00 77.38 79 THR A N 1
ATOM 602 C CA . THR A 1 79 ? 9.894 32.014 32.501 1.00 77.38 79 THR A CA 1
ATOM 603 C C . THR A 1 79 ? 10.922 31.742 31.403 1.00 77.38 79 THR A C 1
ATOM 605 O O . THR A 1 79 ? 10.816 32.324 30.327 1.00 77.38 79 THR A O 1
ATOM 608 N N . ALA A 1 80 ? 11.878 30.835 31.635 1.00 77.44 80 ALA A N 1
ATOM 609 C CA . ALA A 1 80 ? 12.881 30.462 30.635 1.00 77.44 80 ALA A CA 1
ATOM 610 C C . ALA A 1 80 ? 12.241 29.814 29.395 1.00 77.44 80 ALA A C 1
ATOM 612 O O . ALA A 1 80 ? 12.610 30.141 28.269 1.00 77.44 80 ALA A O 1
ATOM 613 N N . LEU A 1 81 ? 11.225 28.964 29.593 1.00 72.38 81 LEU A N 1
ATOM 614 C CA . LEU A 1 81 ? 10.432 28.410 28.491 1.00 72.38 81 LEU A CA 1
ATOM 615 C C . LEU A 1 81 ? 9.677 29.485 27.709 1.00 72.38 81 LEU A C 1
ATOM 617 O O . LEU A 1 81 ? 9.619 29.406 26.485 1.00 72.38 81 LEU A O 1
ATOM 621 N N . ARG A 1 82 ? 9.106 30.485 28.394 1.00 72.88 82 ARG A N 1
ATOM 622 C CA . ARG A 1 82 ? 8.362 31.554 27.719 1.00 72.88 82 ARG A CA 1
ATOM 623 C C . ARG A 1 82 ? 9.272 32.407 26.837 1.00 72.88 82 ARG A C 1
ATOM 625 O O . ARG A 1 82 ? 8.946 32.616 25.678 1.00 72.88 82 ARG A O 1
ATOM 632 N N . ILE A 1 83 ? 10.445 32.783 27.344 1.00 77.75 83 ILE A N 1
ATOM 633 C CA . ILE A 1 83 ? 11.440 33.540 26.570 1.00 77.75 83 ILE A CA 1
ATOM 634 C C . ILE A 1 83 ? 11.903 32.749 25.336 1.00 77.75 83 ILE A C 1
ATOM 636 O O . ILE A 1 83 ? 11.992 33.314 24.252 1.00 77.75 83 ILE A O 1
ATOM 640 N N . ALA A 1 84 ? 12.157 31.443 25.474 1.00 75.69 84 ALA A N 1
ATOM 641 C CA . ALA A 1 84 ? 12.556 30.599 24.346 1.00 75.69 84 ALA A CA 1
ATOM 642 C C . ALA A 1 84 ? 11.447 30.449 23.286 1.00 75.69 84 ALA A C 1
ATOM 644 O O . ALA A 1 84 ? 11.743 30.405 22.096 1.00 75.69 84 ALA A O 1
ATOM 645 N N . ALA A 1 85 ? 10.180 30.381 23.707 1.00 66.88 85 ALA A N 1
ATOM 646 C CA . ALA A 1 85 ? 9.038 30.289 22.798 1.00 66.88 85 ALA A CA 1
ATOM 647 C C . ALA A 1 85 ? 8.800 31.592 22.019 1.00 66.88 85 ALA A C 1
ATOM 649 O O . ALA A 1 85 ? 8.490 31.539 20.832 1.00 66.88 85 ALA A O 1
ATOM 650 N N . ASP A 1 86 ? 8.980 32.743 22.671 1.00 73.88 86 ASP A N 1
ATOM 651 C CA . ASP A 1 86 ? 8.843 34.063 22.043 1.00 73.88 86 ASP A CA 1
ATOM 652 C C . ASP A 1 86 ? 10.040 34.400 21.126 1.00 73.88 86 ASP A C 1
ATOM 654 O O . ASP A 1 86 ? 9.948 35.291 20.286 1.00 73.88 86 ASP A O 1
ATOM 658 N N . ALA A 1 87 ? 11.156 33.675 21.262 1.00 68.94 87 ALA A N 1
ATOM 659 C CA . ALA A 1 87 ? 12.364 33.832 20.452 1.00 68.94 87 ALA A CA 1
ATOM 660 C C . ALA A 1 87 ? 12.368 33.014 19.145 1.00 68.94 87 ALA A C 1
ATOM 662 O O . ALA A 1 87 ? 13.356 33.069 18.414 1.00 68.94 87 ALA A O 1
ATOM 663 N N . VAL A 1 88 ? 11.312 32.249 18.832 1.00 56.69 88 VAL A N 1
ATOM 664 C CA . VAL A 1 88 ? 11.220 31.540 17.542 1.00 56.69 88 VAL A CA 1
ATOM 665 C C . VAL A 1 88 ? 10.972 32.573 16.428 1.00 56.69 88 VAL A C 1
ATOM 667 O O . VAL A 1 88 ? 9.920 33.215 16.441 1.00 56.69 88 VAL A O 1
ATOM 670 N N . PRO A 1 89 ? 11.903 32.767 15.474 1.00 54.66 89 PRO A N 1
ATOM 671 C CA . PRO A 1 89 ? 11.744 33.761 14.417 1.00 54.66 89 PRO A CA 1
ATOM 672 C C . PRO A 1 89 ? 10.614 33.367 13.456 1.00 54.66 89 PRO A C 1
ATOM 674 O O . PRO A 1 89 ? 10.452 32.194 13.119 1.00 54.66 89 PRO A O 1
ATOM 677 N N . GLN A 1 90 ? 9.844 34.362 13.006 1.00 55.81 90 GLN A N 1
ATOM 678 C CA . GLN A 1 90 ? 8.695 34.209 12.100 1.00 55.81 90 GLN A CA 1
ATOM 679 C C . GLN A 1 90 ? 9.083 33.881 10.642 1.00 55.81 90 GLN A C 1
ATOM 681 O O . GLN A 1 90 ? 8.209 33.779 9.787 1.00 55.81 90 GLN A O 1
ATOM 686 N N . ASP A 1 91 ? 10.364 33.653 10.348 1.00 47.31 91 ASP A N 1
ATOM 687 C CA . ASP A 1 91 ? 10.890 33.522 8.981 1.00 47.31 91 ASP A CA 1
ATOM 688 C C . ASP A 1 91 ? 10.917 32.065 8.473 1.00 47.31 91 ASP A C 1
ATOM 690 O O . ASP A 1 91 ? 11.830 31.656 7.759 1.00 47.31 91 ASP A O 1
ATOM 694 N N . ALA A 1 92 ? 9.930 31.253 8.863 1.00 48.75 92 ALA A N 1
ATOM 695 C CA . ALA A 1 92 ? 9.762 29.875 8.382 1.00 48.75 92 ALA A CA 1
ATOM 696 C C . ALA A 1 92 ? 8.477 29.676 7.551 1.00 48.75 92 ALA A C 1
ATOM 698 O O . ALA A 1 92 ? 8.017 28.548 7.389 1.00 48.75 92 ALA A O 1
ATOM 699 N N . GLU A 1 93 ? 7.912 30.762 7.014 1.00 44.94 93 GLU A N 1
ATOM 700 C CA . GLU A 1 93 ? 6.887 30.749 5.961 1.00 44.94 93 GLU A CA 1
ATOM 701 C C . GLU A 1 93 ? 7.303 31.707 4.826 1.00 44.94 93 GLU A C 1
ATOM 703 O O . GLU A 1 93 ? 6.895 32.866 4.760 1.00 44.94 93 GLU A O 1
ATOM 708 N N . SER A 1 94 ? 8.160 31.228 3.921 1.00 39.16 94 SER A N 1
ATOM 709 C CA . SER A 1 94 ? 8.264 31.700 2.530 1.00 39.16 94 SER A CA 1
ATOM 710 C C . SER A 1 94 ? 8.720 30.563 1.631 1.00 39.16 94 SER A C 1
ATOM 712 O O . SER A 1 94 ? 9.666 29.848 2.030 1.00 39.16 94 SER A O 1
#

Foldseek 3Di:
DDPDDDPVSVLVVLLVVLVVLLVQQPADPVCAGPVPRHNDPPSNVVSVVSCVVPVPPPPPPPPPPPPPPCPDPPPDDPVNVVVVVVPPDPPPPD

Secondary structure (DSSP, 8-state):
------HHHHHHHHHHHHHHHHHHT-B-TTS-BTTT--SS-HHHHHHHHHHHHHSS----------GGG-PPPTT--HHHHHHHHHTS-STT--

Sequence (94 aa):
MELRLTPVQVRNRLILVARRIVADHASDAEGICRICGVLHCEALAAARGYLARVEEPRRPMVVEIHRRAAVPPPGITATALRIAADAVPQDAES

Radius of gyration: 22.93 Å; chains: 1; bounding box: 30×53×55 Å